Protein AF-A0A3B0TMA7-F1 (afdb_monomer)

Foldseek 3Di:
DDDDADPPDPCRVVSVVVVVVVVVVVVVVVVVVVVVLVVCCVVPPVVSVQVVCCVPVVDRDDPVPPDDDPVNVVVVVVVDDPVVVVVVVVVVVD

Sequence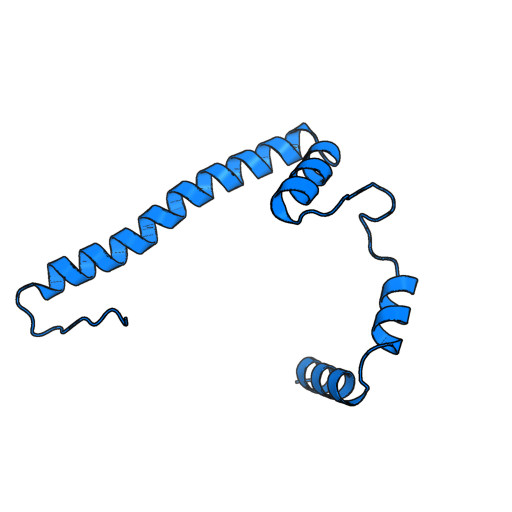 (94 aa):
MVFRLDENDSEFQQKFAGFLQKQQQTTAKVQQVVADILSEVKSEGDKALFELTKRFDNFDLTTKNLRISEQEIEHAYQLCDKEIIGALELAHDR

Nearest PDB structures (foldseek):
  4g09-assembly1_A-2  TM=7.301E-01  e=5.100E-04  Brucella suis 1330
  4g07-assembly1_A-2  TM=7.253E-01  e=1.379E-03  Brucella suis 1330

Organism: NCBI:txid652676

Secondary structure (DSSP, 8-state):
------TTSTTHHHHHHHHHHHHHHHHHHHHHHHHHHHHHHHHHTHHHHHHHHHHHH-----TTTSS--HHHHHHHHHHS-HHHHHHHHHHH--

Structure (mmCIF, N/CA/C/O backbone):
data_AF-A0A3B0TMA7-F1
#
_entry.id   AF-A0A3B0TMA7-F1
#
loop_
_atom_site.group_PDB
_atom_site.id
_atom_site.type_symbol
_atom_site.label_atom_id
_atom_site.label_alt_id
_atom_site.label_comp_id
_atom_site.label_asym_id
_atom_site.label_entity_id
_atom_site.label_seq_id
_atom_site.pdbx_PDB_ins_code
_atom_site.Cartn_x
_atom_site.Cartn_y
_atom_site.Cartn_z
_atom_site.occupancy
_atom_site.B_iso_or_equiv
_atom_site.auth_seq_id
_atom_site.auth_comp_id
_atom_site.auth_asym_id
_atom_site.auth_atom_id
_atom_site.pdbx_PDB_model_num
ATOM 1 N N . MET A 1 1 ? 2.717 7.330 -27.141 1.00 51.06 1 MET A N 1
ATOM 2 C CA . MET A 1 1 ? 3.325 6.707 -28.340 1.00 51.06 1 MET A CA 1
ATOM 3 C C . MET A 1 1 ? 3.649 5.264 -27.984 1.00 51.06 1 MET A C 1
ATOM 5 O O . MET A 1 1 ? 4.228 5.056 -26.927 1.00 51.06 1 MET A O 1
ATOM 9 N N . VAL A 1 2 ? 3.198 4.286 -28.771 1.00 79.44 2 VAL A N 1
ATOM 10 C CA . VAL A 1 2 ? 3.344 2.855 -28.441 1.00 79.44 2 VAL A CA 1
ATOM 11 C C . VAL A 1 2 ? 4.662 2.341 -29.016 1.00 79.44 2 VAL A C 1
ATOM 13 O O . VAL A 1 2 ? 4.977 2.629 -30.169 1.00 79.44 2 VAL A O 1
ATOM 16 N N . PHE A 1 3 ? 5.442 1.610 -28.221 1.00 82.56 3 PHE A N 1
ATOM 17 C CA . PHE A 1 3 ? 6.677 0.988 -28.692 1.00 82.56 3 PHE A CA 1
ATOM 18 C C . PHE A 1 3 ? 6.327 -0.245 -29.538 1.00 82.56 3 PHE A C 1
ATOM 20 O O . PHE A 1 3 ? 5.684 -1.166 -29.040 1.00 82.56 3 PHE A O 1
ATOM 27 N N . ARG A 1 4 ? 6.705 -0.240 -30.822 1.00 87.00 4 ARG A N 1
ATOM 28 C CA . ARG A 1 4 ? 6.429 -1.321 -31.780 1.00 87.00 4 ARG A CA 1
ATOM 29 C C . ARG A 1 4 ? 7.743 -1.945 -32.238 1.00 87.00 4 ARG A C 1
ATOM 31 O O . ARG A 1 4 ? 8.665 -1.223 -32.605 1.00 87.00 4 ARG A O 1
ATOM 38 N N . LEU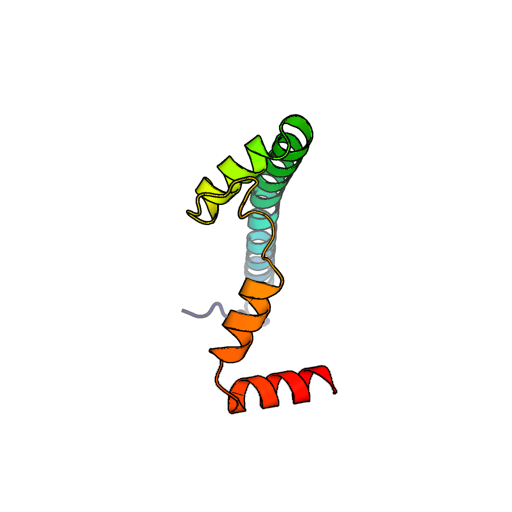 A 1 5 ? 7.793 -3.272 -32.232 1.00 90.75 5 LEU A N 1
ATOM 39 C CA . LEU A 1 5 ? 8.880 -4.073 -32.787 1.00 90.75 5 LEU A CA 1
ATOM 40 C C . LEU A 1 5 ? 8.341 -4.889 -33.965 1.00 90.75 5 LEU A C 1
ATOM 42 O O . LEU A 1 5 ? 7.191 -5.326 -33.930 1.00 90.75 5 LEU A O 1
ATOM 46 N N . ASP A 1 6 ? 9.165 -5.067 -34.991 1.00 92.12 6 ASP A N 1
ATOM 47 C CA . ASP A 1 6 ? 8.888 -5.907 -36.157 1.00 92.12 6 ASP A CA 1
ATOM 48 C C . ASP A 1 6 ? 10.047 -6.890 -36.312 1.00 92.12 6 ASP A C 1
ATOM 50 O O . ASP A 1 6 ? 11.198 -6.465 -36.364 1.00 92.12 6 ASP A O 1
ATOM 54 N N . GLU A 1 7 ? 9.750 -8.186 -36.349 1.00 90.31 7 GLU A N 1
ATOM 55 C CA . GLU A 1 7 ? 10.750 -9.255 -36.461 1.00 90.31 7 GLU A CA 1
ATOM 56 C C . GLU A 1 7 ? 11.502 -9.220 -37.800 1.00 90.31 7 GLU A C 1
ATOM 58 O O . GLU A 1 7 ? 12.641 -9.675 -37.881 1.00 90.31 7 GLU A O 1
ATOM 63 N N . ASN A 1 8 ? 10.899 -8.632 -38.838 1.00 92.75 8 ASN A N 1
ATOM 64 C CA . ASN A 1 8 ? 11.498 -8.544 -40.171 1.00 92.75 8 ASN A CA 1
ATOM 65 C C . ASN A 1 8 ? 12.481 -7.372 -40.320 1.00 92.75 8 ASN A C 1
ATOM 67 O O . ASN A 1 8 ? 13.117 -7.227 -41.365 1.00 92.75 8 ASN A O 1
ATOM 71 N N . ASP A 1 9 ? 12.598 -6.514 -39.306 1.00 92.31 9 ASP A N 1
ATOM 72 C CA . ASP A 1 9 ? 13.577 -5.433 -39.290 1.00 92.31 9 ASP A CA 1
ATOM 73 C C . ASP A 1 9 ? 14.986 -6.007 -39.062 1.00 92.31 9 ASP A C 1
ATOM 75 O O . ASP A 1 9 ? 15.226 -6.749 -38.108 1.00 92.31 9 ASP A O 1
ATOM 79 N N . SER A 1 10 ? 15.955 -5.620 -39.896 1.00 92.56 10 SER A N 1
ATOM 80 C CA . SER A 1 10 ? 17.366 -5.998 -39.728 1.00 92.56 10 SER A CA 1
ATOM 81 C C . SER A 1 10 ? 17.946 -5.595 -38.367 1.00 92.56 10 SER A C 1
ATOM 83 O O . SER A 1 10 ? 18.899 -6.207 -37.891 1.00 92.56 10 SER A O 1
ATOM 85 N N . GLU A 1 11 ? 17.364 -4.583 -37.721 1.00 91.31 11 GLU A N 1
ATOM 86 C CA . GLU A 1 11 ? 17.753 -4.112 -36.391 1.00 91.31 11 GLU A CA 1
ATOM 87 C C . GLU A 1 11 ? 16.910 -4.727 -35.257 1.00 91.31 11 GLU A C 1
ATOM 89 O O . GLU A 1 11 ? 17.091 -4.354 -34.093 1.00 91.31 11 GLU A O 1
ATOM 94 N N . PHE A 1 12 ? 15.992 -5.660 -35.549 1.00 92.44 12 PHE A N 1
ATOM 95 C CA . PHE A 1 12 ? 15.067 -6.243 -34.568 1.00 92.44 12 PHE A CA 1
ATOM 96 C C . PHE A 1 12 ? 15.786 -6.776 -33.329 1.00 92.44 12 PHE A C 1
ATOM 98 O O . PHE A 1 12 ? 15.437 -6.402 -32.211 1.00 92.44 12 PHE A O 1
ATOM 105 N N . GLN A 1 13 ? 16.827 -7.595 -33.516 1.00 91.88 13 GLN A N 1
ATOM 106 C CA . GLN A 1 13 ? 17.571 -8.205 -32.409 1.00 91.88 13 GLN A CA 1
ATOM 107 C C . GLN A 1 13 ? 18.169 -7.146 -31.472 1.00 91.88 13 GLN A C 1
ATOM 109 O O . GLN A 1 13 ? 18.089 -7.270 -30.250 1.00 91.88 13 GLN A O 1
ATOM 114 N N . GLN A 1 14 ? 18.697 -6.055 -32.032 1.00 91.31 14 GLN A N 1
ATOM 115 C CA . GLN A 1 14 ? 19.259 -4.952 -31.258 1.00 91.31 14 GLN A CA 1
ATOM 116 C C . GLN A 1 14 ? 18.167 -4.152 -30.531 1.00 91.31 14 GLN A C 1
ATOM 118 O O . GLN A 1 14 ? 18.306 -3.848 -29.343 1.00 91.31 14 GLN A O 1
ATOM 123 N N . LYS A 1 15 ? 17.059 -3.835 -31.216 1.00 90.19 15 LYS A N 1
ATOM 124 C CA . LYS A 1 15 ? 15.919 -3.094 -30.647 1.00 90.19 15 LYS A CA 1
ATOM 125 C C . LYS A 1 15 ? 15.220 -3.889 -29.540 1.00 90.19 15 LYS A C 1
ATOM 127 O O . LYS A 1 15 ? 14.870 -3.317 -28.507 1.00 90.19 15 LYS A O 1
ATOM 132 N N . PHE A 1 16 ? 15.066 -5.199 -29.721 1.00 89.25 16 PHE A N 1
ATOM 133 C CA . PHE A 1 16 ? 14.482 -6.114 -28.744 1.00 89.25 16 PHE A CA 1
ATOM 134 C C . PHE A 1 16 ? 15.386 -6.297 -27.520 1.00 89.25 16 PHE A C 1
ATOM 136 O O . PHE A 1 16 ? 14.924 -6.125 -26.392 1.00 89.25 16 PHE A O 1
ATOM 143 N N . ALA A 1 17 ? 16.688 -6.534 -27.713 1.00 89.00 17 ALA A N 1
ATOM 144 C CA . ALA A 1 17 ? 17.640 -6.618 -26.604 1.00 89.00 17 ALA A CA 1
ATOM 145 C C . ALA A 1 17 ? 17.677 -5.318 -25.778 1.00 89.00 17 ALA A C 1
ATOM 147 O O . ALA A 1 17 ? 17.630 -5.360 -24.548 1.00 89.00 17 ALA A O 1
ATOM 148 N N . GLY A 1 18 ? 17.678 -4.155 -26.441 1.00 87.69 18 GLY A N 1
ATOM 149 C CA . GLY A 1 18 ? 17.609 -2.855 -25.769 1.00 87.69 18 GLY A CA 1
ATOM 150 C C . GLY A 1 18 ? 16.300 -2.634 -25.000 1.00 87.69 18 GLY A C 1
ATOM 151 O O . GLY A 1 18 ? 16.307 -2.016 -23.935 1.00 87.69 18 GLY A O 1
ATOM 152 N N . PHE A 1 19 ? 15.176 -3.158 -25.494 1.00 85.50 19 PHE A N 1
ATOM 153 C CA . PHE A 1 19 ? 13.896 -3.127 -24.782 1.00 85.50 19 PHE A CA 1
ATOM 154 C C . PHE A 1 19 ? 13.925 -3.978 -23.504 1.00 85.50 19 PHE A C 1
ATOM 156 O O . PHE A 1 19 ? 13.543 -3.488 -22.440 1.00 85.50 19 PHE A O 1
ATOM 163 N N . LEU A 1 20 ? 14.448 -5.205 -23.576 1.00 84.75 20 LEU A N 1
ATOM 164 C CA . LEU A 1 20 ? 14.574 -6.087 -22.410 1.00 84.75 20 LEU A CA 1
ATOM 165 C C . LEU A 1 20 ? 15.525 -5.515 -21.347 1.00 84.75 20 LEU A C 1
ATOM 167 O O . LEU A 1 20 ? 15.222 -5.546 -20.154 1.00 84.75 20 LEU A O 1
ATOM 171 N N . GLN A 1 21 ? 16.650 -4.925 -21.762 1.00 80.94 21 GLN A N 1
ATOM 172 C CA . GLN A 1 21 ? 17.611 -4.317 -20.833 1.00 80.94 21 GLN A CA 1
ATOM 173 C C . GLN A 1 21 ? 17.030 -3.119 -20.070 1.00 80.94 21 GLN A C 1
ATOM 175 O O . GLN A 1 21 ? 17.322 -2.946 -18.885 1.00 80.94 21 GLN A O 1
ATOM 180 N N . LYS A 1 22 ? 16.166 -2.312 -20.705 1.00 72.00 22 LYS A N 1
ATOM 181 C CA . LYS A 1 22 ? 15.470 -1.208 -20.021 1.00 72.00 22 LYS A CA 1
ATOM 182 C C . LYS A 1 22 ? 14.609 -1.700 -18.858 1.00 72.00 22 LYS A C 1
ATOM 184 O O . LYS A 1 22 ? 14.540 -1.023 -17.836 1.00 72.00 22 LYS A O 1
ATOM 189 N N . GLN A 1 23 ? 13.986 -2.871 -18.990 1.00 66.44 23 GLN A N 1
ATOM 190 C CA . GLN A 1 23 ? 13.196 -3.463 -17.911 1.00 66.44 23 GLN A CA 1
ATOM 191 C C . GLN A 1 23 ? 14.083 -3.873 -16.723 1.00 66.44 23 GLN A C 1
ATOM 193 O O . GLN A 1 23 ? 13.727 -3.616 -15.576 1.00 66.44 23 GLN A O 1
ATOM 198 N N . GLN A 1 24 ? 15.267 -4.432 -16.991 1.00 62.94 24 GLN A N 1
ATOM 199 C CA . GLN A 1 24 ? 16.193 -4.913 -15.957 1.00 62.94 24 GLN A CA 1
ATOM 200 C C . GLN A 1 24 ? 16.854 -3.784 -15.147 1.00 62.94 24 GLN A C 1
ATOM 202 O O . GLN A 1 24 ? 17.085 -3.931 -13.947 1.00 62.94 24 GLN A O 1
ATOM 207 N N . GLN A 1 25 ? 17.142 -2.635 -15.767 1.00 61.53 25 GLN A N 1
ATOM 208 C CA . GLN A 1 25 ? 17.804 -1.514 -15.082 1.00 61.53 25 GLN A CA 1
ATOM 209 C C . GLN A 1 25 ? 16.934 -0.854 -14.001 1.00 61.53 25 GLN A C 1
ATOM 211 O O . GLN A 1 25 ? 17.462 -0.376 -12.993 1.00 61.53 25 GLN A O 1
ATOM 216 N N . THR A 1 26 ? 15.611 -0.840 -14.173 1.00 63.69 26 THR A N 1
ATOM 217 C CA . THR A 1 26 ? 14.682 -0.326 -13.154 1.00 63.69 26 THR A CA 1
ATOM 218 C C . THR A 1 26 ? 14.687 -1.209 -11.904 1.00 63.69 26 THR A C 1
ATOM 220 O O . THR A 1 26 ? 14.662 -0.693 -10.788 1.00 63.69 26 THR A O 1
ATOM 223 N N . THR A 1 27 ? 14.809 -2.528 -12.072 1.00 70.69 27 THR A N 1
ATOM 224 C CA . THR A 1 27 ? 14.798 -3.496 -10.968 1.00 70.69 27 THR A CA 1
ATOM 225 C C . THR A 1 27 ? 15.964 -3.294 -10.000 1.00 70.69 27 THR A C 1
ATOM 227 O O . THR A 1 27 ? 15.753 -3.292 -8.791 1.00 70.69 27 THR A O 1
ATOM 230 N N . ALA A 1 28 ? 17.178 -3.047 -10.506 1.00 72.50 28 ALA A N 1
ATOM 231 C CA . ALA A 1 28 ? 18.368 -2.904 -9.660 1.00 72.50 28 ALA A CA 1
ATOM 232 C C . ALA A 1 28 ? 18.313 -1.667 -8.743 1.00 72.50 28 ALA A C 1
ATOM 234 O O . ALA A 1 28 ? 18.723 -1.728 -7.586 1.00 72.50 28 ALA A O 1
ATOM 235 N N . LYS A 1 29 ? 17.769 -0.543 -9.231 1.00 76.50 29 LYS A N 1
ATOM 236 C CA . LYS A 1 29 ? 17.626 0.678 -8.418 1.00 76.50 29 LYS A CA 1
ATOM 237 C C . LYS A 1 29 ? 16.595 0.502 -7.306 1.00 76.50 29 LYS A C 1
ATOM 239 O O . LYS A 1 29 ? 16.835 0.924 -6.181 1.00 76.50 29 LYS A O 1
ATOM 244 N N . VAL A 1 30 ? 15.471 -0.141 -7.618 1.00 88.06 30 VAL A N 1
ATOM 245 C CA . VAL A 1 30 ? 14.425 -0.440 -6.630 1.00 88.06 30 VAL A CA 1
ATOM 246 C C . VAL A 1 30 ? 14.944 -1.416 -5.577 1.00 88.06 30 VAL A C 1
ATOM 248 O O . VAL A 1 30 ? 14.666 -1.241 -4.395 1.00 88.06 30 VAL A O 1
ATOM 251 N N . GLN A 1 31 ? 15.752 -2.398 -5.981 1.00 91.06 31 GLN A N 1
ATOM 252 C CA . GLN A 1 31 ? 16.316 -3.387 -5.069 1.00 91.06 31 GLN A CA 1
ATOM 253 C C . GLN A 1 31 ? 17.137 -2.749 -3.941 1.00 91.06 31 GLN A C 1
ATOM 255 O O . GLN A 1 31 ? 16.966 -3.141 -2.789 1.00 91.06 31 GLN A O 1
ATOM 260 N N . GLN A 1 32 ? 17.982 -1.757 -4.248 1.00 91.62 32 GLN A N 1
ATOM 261 C CA . GLN A 1 32 ? 18.762 -1.070 -3.215 1.00 91.62 32 GLN A CA 1
ATOM 262 C C . GLN A 1 32 ? 17.856 -0.304 -2.242 1.00 91.62 32 GLN A C 1
ATOM 264 O O . GLN A 1 32 ? 17.998 -0.457 -1.036 1.00 91.62 32 GLN A O 1
ATOM 269 N N . VAL A 1 33 ? 16.872 0.443 -2.756 1.00 93.56 33 VAL A N 1
ATOM 270 C CA . VAL A 1 33 ? 15.932 1.207 -1.914 1.00 93.56 33 VAL A CA 1
ATOM 271 C C . VAL A 1 33 ? 15.158 0.287 -0.967 1.00 93.56 33 VAL A C 1
ATOM 273 O O . VAL A 1 33 ? 14.994 0.601 0.207 1.00 93.56 33 VAL A O 1
ATOM 276 N N . VAL A 1 34 ? 14.705 -0.870 -1.456 1.00 96.25 34 VAL A N 1
ATOM 277 C CA . VAL A 1 34 ? 14.005 -1.858 -0.625 1.00 96.25 34 VAL A CA 1
ATOM 278 C C . VAL A 1 34 ? 14.938 -2.459 0.428 1.00 96.25 34 VAL A C 1
ATOM 280 O O . VAL A 1 34 ? 14.521 -2.637 1.569 1.00 96.25 34 VAL A O 1
ATOM 283 N N . ALA A 1 35 ? 16.194 -2.754 0.078 1.00 96.56 35 ALA A N 1
ATOM 284 C CA . ALA A 1 35 ? 17.177 -3.257 1.037 1.00 96.56 35 ALA A CA 1
ATOM 285 C C . ALA A 1 35 ? 17.431 -2.253 2.175 1.00 96.56 35 ALA A C 1
ATOM 287 O O . ALA A 1 35 ? 17.485 -2.657 3.338 1.00 96.56 35 ALA A O 1
ATOM 288 N N . ASP A 1 36 ? 17.512 -0.962 1.849 1.00 96.19 36 ASP A N 1
ATOM 289 C CA . ASP A 1 36 ? 17.694 0.111 2.828 1.00 96.19 36 ASP A CA 1
ATOM 290 C C . ASP A 1 36 ? 16.464 0.227 3.749 1.00 96.19 36 ASP A C 1
ATOM 292 O O . ASP A 1 36 ? 16.615 0.190 4.970 1.00 96.19 36 ASP A O 1
ATOM 296 N N . ILE A 1 37 ? 15.245 0.227 3.188 1.00 97.81 37 ILE A N 1
ATOM 297 C CA . ILE A 1 37 ? 13.981 0.219 3.955 1.00 97.81 37 ILE A CA 1
ATOM 298 C C . ILE A 1 37 ? 13.928 -0.963 4.931 1.00 97.81 37 ILE A C 1
ATOM 300 O O . ILE A 1 37 ? 13.613 -0.794 6.108 1.00 97.81 37 ILE A O 1
ATOM 304 N N . LEU A 1 38 ? 14.244 -2.174 4.460 1.00 98.06 38 LEU A N 1
ATOM 305 C CA . LEU A 1 38 ? 14.240 -3.372 5.303 1.00 98.06 38 LEU A CA 1
ATOM 306 C C . LEU A 1 38 ? 15.268 -3.273 6.434 1.00 98.06 38 LEU A C 1
ATOM 308 O O . LEU A 1 38 ? 14.983 -3.692 7.557 1.00 98.06 38 LEU A O 1
ATOM 312 N N . SER A 1 39 ? 16.455 -2.733 6.145 1.00 98.12 39 SER A N 1
ATOM 313 C CA . SER A 1 39 ? 17.493 -2.518 7.150 1.00 98.12 39 SER A CA 1
ATOM 314 C C . SER A 1 39 ? 17.038 -1.517 8.212 1.00 98.12 39 SER A C 1
ATOM 316 O O . SER A 1 39 ? 17.149 -1.819 9.399 1.00 98.12 39 SER A O 1
ATOM 318 N N . GLU A 1 40 ? 16.485 -0.373 7.800 1.00 98.06 40 GLU A N 1
ATOM 319 C CA . GLU A 1 40 ? 15.983 0.676 8.698 1.00 98.06 40 GLU A CA 1
ATOM 320 C C . 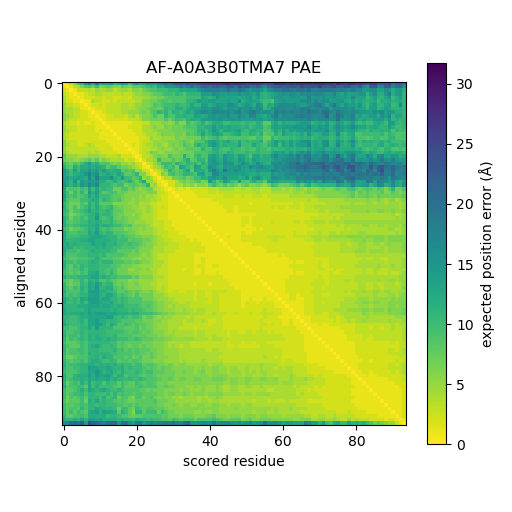GLU A 1 40 ? 14.859 0.162 9.603 1.00 98.06 40 GLU A C 1
ATOM 322 O O . GLU A 1 40 ? 14.926 0.319 10.824 1.00 98.06 40 GLU A O 1
ATOM 327 N N . VAL A 1 41 ? 13.859 -0.525 9.038 1.00 98.12 41 VAL A N 1
ATOM 328 C CA . VAL A 1 41 ? 12.754 -1.104 9.820 1.00 98.12 41 VAL A CA 1
ATOM 329 C C . VAL A 1 41 ? 13.267 -2.167 10.790 1.00 98.12 41 VAL A C 1
ATOM 331 O O . VAL A 1 41 ? 12.824 -2.223 11.935 1.00 98.12 41 VAL A O 1
ATOM 334 N N . LYS A 1 42 ? 14.244 -2.987 10.387 1.00 98.19 42 LYS A N 1
ATOM 335 C CA . LYS A 1 42 ? 14.838 -3.994 11.277 1.00 98.19 42 LYS A CA 1
ATOM 336 C C . LYS A 1 42 ? 15.610 -3.370 12.444 1.00 98.19 42 LYS A C 1
ATOM 338 O O . LYS A 1 42 ? 15.594 -3.941 13.533 1.00 98.19 42 LYS A O 1
ATOM 343 N N . SER A 1 43 ? 16.306 -2.253 12.231 1.00 98.19 43 SER A N 1
ATOM 344 C CA . SER A 1 43 ? 17.090 -1.590 13.281 1.00 98.19 43 SER A CA 1
ATOM 345 C C . SER A 1 43 ? 16.265 -0.668 14.177 1.00 98.19 43 SER A C 1
ATOM 347 O O . SER A 1 43 ? 16.549 -0.583 15.369 1.00 98.19 43 SER A O 1
ATOM 349 N N . GLU A 1 44 ? 15.270 0.028 13.623 1.00 97.69 44 GLU A N 1
ATOM 350 C CA . GLU A 1 44 ? 14.545 1.104 14.316 1.00 97.69 44 GLU A CA 1
ATOM 351 C C . GLU A 1 44 ? 13.062 0.797 14.583 1.00 97.69 44 GLU A C 1
ATOM 353 O O . GLU A 1 44 ? 12.405 1.551 15.304 1.00 97.69 44 GLU A O 1
ATOM 358 N N . GLY A 1 45 ? 12.524 -0.302 14.045 1.00 97.38 45 GLY A N 1
ATOM 359 C CA . GLY A 1 45 ? 11.151 -0.750 14.284 1.00 97.38 45 GLY A CA 1
ATOM 360 C C . GLY A 1 45 ? 10.100 0.291 13.888 1.00 97.38 45 GLY A C 1
ATOM 361 O O . GLY A 1 45 ? 10.178 0.898 12.817 1.00 97.38 45 GLY A O 1
ATOM 362 N N . ASP A 1 46 ? 9.128 0.517 14.777 1.00 97.38 46 ASP A N 1
ATOM 363 C CA . ASP A 1 46 ? 7.994 1.430 14.566 1.00 97.38 46 ASP A CA 1
ATOM 364 C C . ASP A 1 46 ? 8.419 2.858 14.209 1.00 97.38 46 ASP A C 1
ATOM 366 O O . ASP A 1 46 ? 7.735 3.528 13.441 1.00 97.38 46 ASP A O 1
ATOM 370 N N . LYS A 1 47 ? 9.568 3.326 14.715 1.00 97.56 47 LYS A N 1
ATOM 371 C CA . LYS A 1 47 ? 10.078 4.659 14.376 1.00 97.56 47 LYS A CA 1
ATOM 372 C C . LYS A 1 47 ? 10.343 4.775 12.873 1.00 97.56 47 LYS A C 1
ATOM 374 O O . LYS A 1 47 ? 9.855 5.711 12.246 1.00 97.56 47 LYS A O 1
ATOM 379 N N . ALA A 1 48 ? 11.080 3.820 12.300 1.00 98.06 48 ALA A N 1
ATOM 380 C CA . ALA A 1 48 ? 11.318 3.793 10.858 1.00 98.06 48 ALA A CA 1
ATOM 381 C C . ALA A 1 48 ? 10.005 3.615 10.095 1.00 98.06 48 ALA A C 1
ATOM 383 O O . ALA A 1 48 ? 9.782 4.302 9.104 1.00 98.06 48 ALA A O 1
ATOM 384 N N . LEU A 1 49 ? 9.099 2.762 10.580 1.00 97.75 49 LEU A N 1
ATOM 385 C CA . LEU A 1 49 ? 7.798 2.575 9.943 1.00 97.75 49 LEU A CA 1
ATOM 386 C C . LEU A 1 49 ? 7.006 3.890 9.840 1.00 97.75 49 LEU A C 1
ATOM 388 O O . LEU A 1 49 ? 6.470 4.191 8.774 1.00 97.75 49 LEU A O 1
ATOM 392 N N . PHE A 1 50 ? 6.952 4.691 10.908 1.00 98.12 50 PHE A N 1
ATOM 393 C CA . PHE A 1 50 ? 6.219 5.961 10.915 1.00 98.12 50 PHE A CA 1
ATOM 394 C C . PHE A 1 50 ? 6.846 6.995 9.975 1.00 98.12 50 PHE A C 1
ATOM 396 O O . PHE A 1 50 ? 6.130 7.621 9.195 1.00 98.12 50 PHE A O 1
ATOM 403 N N . GLU A 1 51 ? 8.173 7.129 9.988 1.00 97.88 51 GLU A N 1
ATOM 404 C CA . GLU A 1 51 ? 8.891 8.051 9.097 1.00 97.88 51 GLU A CA 1
ATOM 405 C C . GLU A 1 51 ? 8.739 7.659 7.620 1.00 97.88 51 GLU A C 1
ATOM 407 O O . GLU A 1 51 ? 8.473 8.507 6.765 1.00 97.88 51 GLU A O 1
ATOM 412 N N . LEU A 1 52 ? 8.852 6.365 7.306 1.00 97.94 52 LEU A N 1
ATOM 413 C CA . LEU A 1 52 ? 8.705 5.861 5.941 1.00 97.94 52 LEU A CA 1
ATOM 414 C C . LEU A 1 52 ? 7.261 6.000 5.445 1.00 97.94 52 LEU A C 1
ATOM 416 O O . LEU A 1 52 ? 7.061 6.426 4.309 1.00 97.94 52 LEU A O 1
ATOM 420 N N . THR A 1 53 ? 6.265 5.736 6.297 1.00 98.12 53 THR A N 1
ATOM 421 C CA . THR A 1 53 ? 4.842 5.946 5.966 1.00 98.12 53 THR A CA 1
ATOM 422 C C . THR A 1 53 ? 4.558 7.424 5.701 1.00 98.12 53 THR A C 1
ATOM 424 O O . THR A 1 53 ? 3.947 7.778 4.694 1.00 98.12 53 THR A O 1
ATOM 427 N N . LYS A 1 54 ? 5.084 8.328 6.536 1.00 97.94 54 LYS A N 1
ATOM 428 C CA . LYS A 1 54 ? 4.966 9.770 6.297 1.00 97.94 54 LYS A CA 1
ATOM 429 C C . LYS A 1 54 ? 5.620 10.184 4.982 1.00 97.94 54 LYS A C 1
ATOM 431 O O . LYS A 1 54 ? 5.073 11.003 4.251 1.00 97.94 54 LYS A O 1
ATOM 436 N N . ARG A 1 55 ? 6.784 9.619 4.661 1.00 97.31 55 ARG A N 1
ATOM 437 C CA . ARG A 1 55 ? 7.533 9.943 3.443 1.00 97.31 55 ARG A CA 1
ATOM 438 C C . ARG A 1 55 ? 6.854 9.445 2.168 1.00 97.31 55 ARG A C 1
ATOM 440 O O . ARG A 1 55 ? 6.850 10.177 1.181 1.00 97.31 55 ARG A O 1
ATOM 447 N N . PHE A 1 56 ? 6.370 8.205 2.156 1.00 96.81 56 PHE A N 1
ATOM 448 C CA . PHE A 1 56 ? 5.872 7.561 0.938 1.00 96.81 56 PHE A CA 1
ATOM 449 C C . PHE A 1 56 ? 4.360 7.698 0.759 1.00 96.81 56 PHE A C 1
ATOM 451 O O . PHE A 1 56 ? 3.916 7.884 -0.373 1.00 96.81 56 PHE A O 1
ATOM 458 N N . ASP A 1 57 ? 3.604 7.707 1.857 1.00 97.44 57 ASP A N 1
ATOM 459 C CA . ASP A 1 57 ? 2.137 7.738 1.837 1.00 97.44 57 ASP A CA 1
ATOM 460 C C . ASP A 1 57 ? 1.569 9.096 2.276 1.00 97.44 57 ASP A C 1
ATOM 462 O O . ASP A 1 57 ? 0.362 9.320 2.200 1.00 97.44 57 ASP A O 1
ATOM 466 N N . ASN A 1 58 ? 2.430 10.022 2.726 1.00 97.75 58 ASN A N 1
ATOM 467 C CA . ASN A 1 58 ? 2.033 11.324 3.272 1.00 97.75 58 ASN A CA 1
ATOM 468 C C . ASN A 1 58 ? 0.997 11.194 4.407 1.00 97.75 58 ASN A C 1
ATOM 470 O O . ASN A 1 58 ? 0.067 11.995 4.521 1.00 97.75 58 ASN A O 1
ATOM 474 N N . PHE A 1 59 ? 1.159 10.161 5.238 1.00 97.44 59 PHE A N 1
ATOM 475 C CA . PHE A 1 59 ? 0.260 9.834 6.340 1.00 97.44 59 PHE A CA 1
ATOM 476 C C . PHE A 1 59 ? 0.999 9.837 7.683 1.00 97.44 59 PHE A C 1
ATOM 478 O O . PHE A 1 59 ? 2.044 9.204 7.835 1.00 97.44 59 PHE A O 1
ATOM 485 N N . ASP A 1 60 ? 0.445 10.541 8.675 1.00 97.50 60 ASP A N 1
ATOM 486 C CA . ASP A 1 60 ? 0.989 10.588 10.036 1.00 97.50 60 ASP A CA 1
ATOM 487 C C . ASP A 1 60 ? 0.571 9.333 10.829 1.00 97.50 60 ASP A C 1
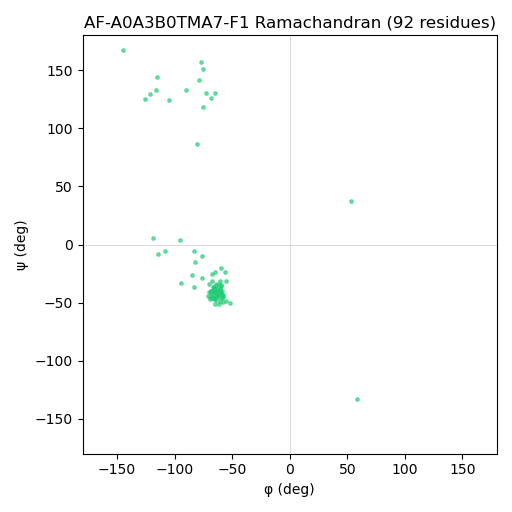ATOM 489 O O . ASP A 1 60 ? -0.442 9.293 11.540 1.00 97.50 60 ASP A O 1
ATOM 493 N N . LEU A 1 61 ? 1.379 8.282 10.688 1.00 97.31 61 LEU A N 1
ATOM 494 C CA . LEU A 1 61 ? 1.217 7.013 11.392 1.00 97.31 61 LEU A CA 1
ATOM 495 C C . LEU A 1 61 ? 1.732 7.109 12.838 1.00 97.31 61 LEU A C 1
ATOM 497 O O . LEU A 1 61 ? 2.746 7.739 13.132 1.00 97.31 61 LEU A O 1
ATOM 501 N N . THR A 1 62 ? 1.023 6.464 13.754 1.00 96.44 62 THR A N 1
ATOM 502 C CA . THR A 1 62 ? 1.310 6.394 15.187 1.00 96.44 62 THR A CA 1
ATOM 503 C C . THR A 1 62 ? 0.923 5.017 15.718 1.00 96.44 62 THR A C 1
ATOM 505 O O . THR A 1 62 ? 0.151 4.283 15.103 1.00 96.44 62 THR A O 1
ATOM 508 N N . THR A 1 63 ? 1.342 4.687 16.937 1.00 95.12 63 THR A N 1
ATOM 509 C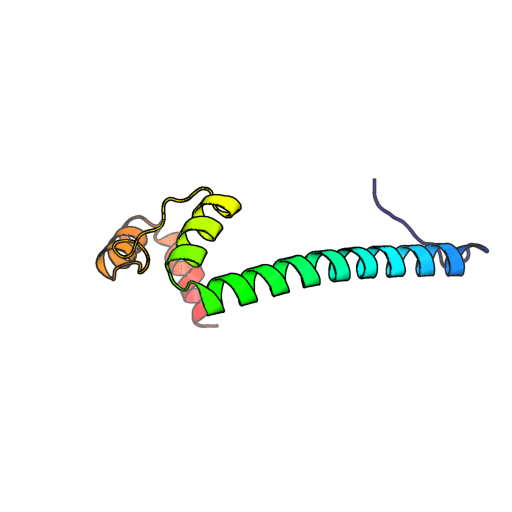 CA . THR A 1 63 ? 0.927 3.437 17.596 1.00 95.12 63 THR A CA 1
ATOM 510 C C . THR A 1 63 ? -0.591 3.317 17.789 1.00 95.12 63 THR A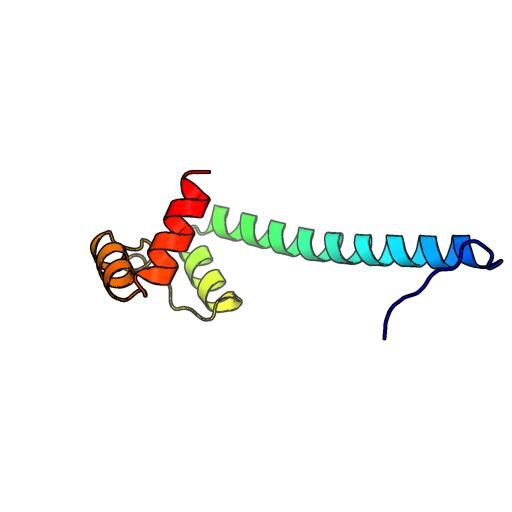 C 1
ATOM 512 O O . THR A 1 63 ? -1.097 2.213 17.961 1.00 95.12 63 THR A O 1
ATOM 515 N N . LYS A 1 64 ? -1.332 4.434 17.754 1.00 94.88 64 LYS A N 1
ATOM 516 C CA . LYS A 1 64 ? -2.788 4.465 17.960 1.00 94.88 64 LYS A CA 1
ATOM 517 C C . LYS A 1 64 ? -3.598 4.190 16.694 1.00 94.88 64 LYS A C 1
ATOM 519 O O . LYS A 1 64 ? -4.733 3.754 16.820 1.00 94.88 64 LYS A O 1
ATOM 524 N N . ASN A 1 65 ? -3.045 4.466 15.513 1.00 95.44 65 ASN A N 1
ATOM 525 C CA . ASN A 1 65 ? -3.727 4.308 14.220 1.00 95.44 65 ASN A CA 1
ATOM 526 C C . ASN A 1 65 ? -3.021 3.301 13.295 1.00 95.44 65 ASN A C 1
ATOM 528 O O . ASN A 1 65 ? -3.428 3.134 12.152 1.00 95.44 65 ASN A O 1
ATOM 532 N N . LEU A 1 66 ? -1.985 2.614 13.792 1.00 95.69 66 LEU A N 1
ATOM 533 C CA 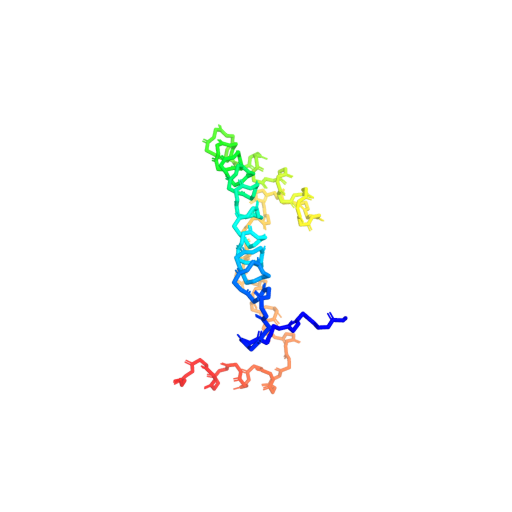. LEU A 1 66 ? -1.291 1.555 13.061 1.00 95.69 66 LEU A CA 1
ATOM 534 C C . LEU A 1 66 ? -2.222 0.390 12.703 1.00 95.69 66 LEU A C 1
ATOM 536 O O . LEU A 1 66 ? -2.118 -0.184 11.622 1.00 95.69 66 LEU A O 1
ATOM 540 N N . ARG A 1 67 ? -3.127 0.031 13.618 1.00 96.31 67 ARG A N 1
ATOM 541 C CA . ARG A 1 67 ? -4.125 -1.017 13.409 1.00 96.31 67 ARG A CA 1
ATOM 542 C C . ARG A 1 67 ? -5.481 -0.375 13.165 1.00 96.31 67 ARG A C 1
ATOM 544 O O . ARG A 1 67 ? -5.976 0.330 14.038 1.00 96.31 67 ARG A O 1
ATOM 551 N N . ILE A 1 68 ? -6.095 -0.712 12.035 1.00 96.88 68 ILE A N 1
ATOM 552 C CA . ILE A 1 68 ? -7.500 -0.399 11.774 1.00 96.88 68 ILE A CA 1
ATOM 553 C C . ILE A 1 68 ? -8.357 -1.246 12.720 1.00 96.88 68 ILE A C 1
ATOM 555 O O . ILE A 1 68 ? -8.190 -2.468 12.812 1.00 96.88 68 ILE A O 1
ATOM 559 N N . SER A 1 69 ? -9.232 -0.588 13.469 1.00 97.00 69 SER A N 1
ATOM 560 C CA . SER A 1 69 ? -10.129 -1.221 14.428 1.00 97.00 69 SER A CA 1
ATOM 561 C C . SER A 1 69 ? -11.312 -1.907 13.743 1.00 97.00 69 SER A C 1
ATOM 563 O O . SER A 1 69 ? -11.722 -1.545 12.642 1.00 97.00 69 SER A O 1
ATOM 565 N N . GLU A 1 70 ? -11.906 -2.889 14.423 1.00 97.62 70 GLU A N 1
ATOM 566 C CA . GLU A 1 70 ? -13.126 -3.553 13.939 1.00 97.62 70 GLU A CA 1
ATOM 567 C C . GLU A 1 70 ? -14.271 -2.553 13.762 1.00 97.62 70 GLU A C 1
ATOM 569 O O . GLU A 1 70 ? -15.038 -2.653 12.811 1.00 97.62 70 GLU A O 1
ATOM 574 N N . GLN A 1 71 ? -14.345 -1.542 14.632 1.00 97.81 71 GLN A N 1
ATOM 575 C CA . GLN A 1 71 ? -15.348 -0.487 14.543 1.00 97.81 71 GLN A CA 1
ATOM 576 C C . GLN A 1 71 ? -15.173 0.369 13.283 1.00 97.81 71 GLN A C 1
ATOM 578 O O . GLN A 1 71 ? -16.164 0.717 12.648 1.00 97.81 71 GLN A O 1
ATOM 583 N N . GLU A 1 72 ? -13.935 0.706 12.909 1.00 97.69 72 GLU A N 1
ATOM 584 C CA . GLU A 1 72 ? -13.657 1.447 11.671 1.00 97.69 72 GLU A CA 1
ATOM 585 C C . GLU A 1 72 ? -14.031 0.630 10.433 1.00 97.69 72 GLU A C 1
ATOM 587 O O . GLU A 1 72 ? -14.601 1.183 9.494 1.00 97.69 72 GLU A O 1
ATOM 592 N N . ILE A 1 73 ? -13.764 -0.679 10.450 1.00 97.75 73 ILE A N 1
ATOM 593 C CA . ILE A 1 73 ? -14.122 -1.592 9.356 1.00 97.75 73 ILE A CA 1
ATOM 594 C C . ILE A 1 73 ? -15.644 -1.695 9.215 1.00 97.75 73 ILE A C 1
ATOM 596 O O . ILE A 1 73 ? -16.168 -1.495 8.122 1.00 97.75 73 ILE A O 1
ATOM 600 N N . GLU A 1 74 ? -16.355 -1.961 10.312 1.00 97.75 74 GLU A N 1
ATOM 601 C CA . GLU A 1 74 ? -17.820 -2.065 10.337 1.00 97.75 74 GLU A CA 1
ATOM 602 C C . GLU A 1 74 ? -18.471 -0.762 9.855 1.00 97.75 74 GLU A C 1
ATOM 604 O O . GLU A 1 74 ? -19.358 -0.769 9.001 1.00 97.75 74 GLU A O 1
ATOM 609 N N . HIS A 1 75 ? -17.986 0.380 10.350 1.00 98.06 75 HIS A N 1
ATOM 610 C CA . HIS A 1 75 ? -18.478 1.684 9.925 1.00 98.06 75 HIS A CA 1
ATOM 611 C C . HIS A 1 75 ? -18.229 1.930 8.431 1.00 98.06 75 HIS A C 1
ATOM 613 O O . HIS A 1 75 ? -19.131 2.384 7.732 1.00 98.06 75 HIS A O 1
ATOM 619 N N . ALA A 1 76 ? -17.042 1.593 7.915 1.00 97.44 76 ALA A N 1
ATOM 620 C CA . ALA A 1 76 ? -16.745 1.717 6.491 1.00 97.44 76 ALA A CA 1
ATOM 621 C C . ALA A 1 76 ? -17.655 0.823 5.635 1.00 97.44 76 ALA A C 1
ATOM 623 O O . ALA A 1 76 ? -18.183 1.291 4.629 1.00 97.44 76 ALA A O 1
ATOM 624 N N . TYR A 1 77 ? -17.900 -0.420 6.059 1.00 96.81 77 TYR A N 1
ATOM 625 C CA . TYR A 1 77 ? -18.798 -1.349 5.368 1.00 96.81 77 TYR A CA 1
ATOM 626 C C . TYR A 1 77 ? -20.231 -0.797 5.285 1.00 96.81 77 TYR A C 1
ATOM 628 O O . TYR A 1 77 ? -20.858 -0.853 4.230 1.00 96.81 77 TYR A O 1
ATOM 636 N N . GLN A 1 78 ? -20.730 -0.179 6.361 1.00 96.50 78 GLN A N 1
ATOM 637 C CA . GLN A 1 78 ? -22.057 0.450 6.391 1.00 96.50 78 GLN A CA 1
ATOM 638 C C . GLN A 1 78 ? -22.180 1.686 5.483 1.00 96.50 78 GLN A C 1
ATOM 640 O O . GLN A 1 78 ? -23.288 2.024 5.062 1.00 96.50 78 GLN A O 1
ATOM 645 N N . LEU A 1 79 ? -21.068 2.36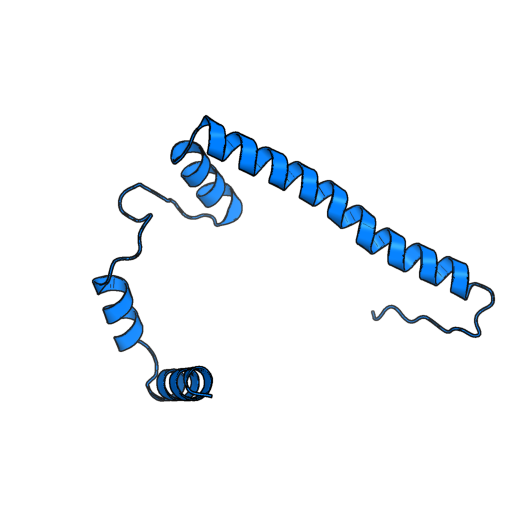5 5.184 1.00 97.44 79 LEU A N 1
ATOM 646 C CA . LEU A 1 79 ? -21.027 3.513 4.271 1.00 97.44 79 LEU A CA 1
ATOM 647 C C . LEU A 1 79 ? -20.949 3.105 2.792 1.00 97.44 79 LEU A C 1
ATOM 649 O O . LEU A 1 79 ? -21.164 3.948 1.919 1.00 97.44 79 LEU A O 1
ATOM 653 N N . CYS A 1 80 ? -20.623 1.846 2.495 1.00 97.25 80 CYS A N 1
ATOM 654 C CA . CYS A 1 80 ? -20.512 1.355 1.128 1.00 97.25 80 CYS A CA 1
ATOM 655 C C . CYS A 1 80 ? -21.883 1.129 0.473 1.00 97.25 80 CYS A C 1
ATOM 657 O O . CYS A 1 80 ? -22.874 0.789 1.121 1.00 97.25 80 CYS A O 1
ATOM 659 N N . ASP A 1 81 ? -21.925 1.273 -0.854 1.00 98.12 81 ASP A N 1
ATOM 660 C CA . ASP A 1 81 ? -23.102 0.919 -1.645 1.00 98.12 81 ASP A CA 1
ATOM 661 C C . ASP A 1 81 ? -23.352 -0.595 -1.575 1.00 98.12 81 ASP A C 1
ATOM 663 O O . ASP A 1 81 ? -22.454 -1.403 -1.828 1.00 98.12 81 ASP A O 1
ATOM 667 N N . LYS A 1 82 ? -24.593 -0.980 -1.269 1.00 97.06 82 LYS A N 1
ATOM 668 C CA . LYS A 1 82 ? -25.014 -2.380 -1.170 1.00 97.06 82 LYS A CA 1
ATOM 669 C C . LYS A 1 82 ? -24.843 -3.136 -2.483 1.00 97.06 82 LYS A C 1
ATOM 671 O O . LYS A 1 82 ? -24.575 -4.333 -2.444 1.00 97.06 82 LYS A O 1
ATOM 676 N N . GLU A 1 83 ? -24.977 -2.468 -3.627 1.00 97.88 83 GLU A N 1
ATOM 677 C CA . GLU A 1 83 ? -24.748 -3.098 -4.930 1.00 97.88 83 GLU A CA 1
ATOM 678 C C . GLU A 1 83 ? -23.269 -3.460 -5.120 1.00 97.88 83 GLU A C 1
ATOM 680 O O . GLU A 1 83 ? -22.954 -4.553 -5.592 1.00 97.88 83 GLU A O 1
ATOM 685 N N . ILE A 1 84 ? -22.356 -2.583 -4.685 1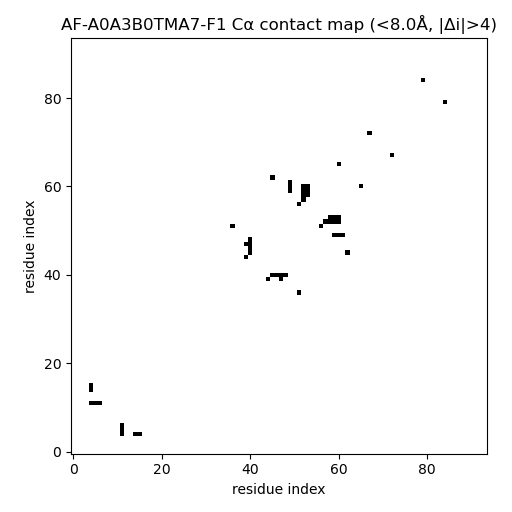.00 97.50 84 ILE A N 1
ATOM 686 C CA . ILE A 1 84 ? -20.909 -2.838 -4.722 1.00 97.50 84 ILE A CA 1
ATOM 687 C C . ILE A 1 84 ? -20.542 -3.963 -3.754 1.00 97.50 84 ILE A C 1
ATOM 689 O O . ILE A 1 84 ? -19.800 -4.868 -4.130 1.00 97.50 84 ILE A O 1
ATOM 693 N N . ILE A 1 85 ? -21.080 -3.933 -2.533 1.00 97.94 85 ILE A N 1
ATOM 694 C CA . ILE A 1 85 ? -20.875 -5.002 -1.551 1.00 97.94 85 ILE A CA 1
ATOM 695 C C . ILE A 1 85 ? -21.347 -6.348 -2.110 1.00 97.94 85 ILE A C 1
ATOM 697 O O . ILE A 1 85 ? -20.567 -7.296 -2.125 1.00 97.94 85 ILE A O 1
ATOM 701 N N . GLY A 1 86 ? -22.558 -6.418 -2.671 1.00 97.44 86 GLY A N 1
ATOM 702 C CA . GLY A 1 86 ? -23.073 -7.649 -3.275 1.00 97.44 86 GLY A CA 1
ATOM 703 C C . GLY A 1 86 ? -22.227 -8.148 -4.455 1.00 97.44 86 GLY A C 1
ATOM 704 O O . GLY A 1 86 ? -22.065 -9.354 -4.636 1.00 97.44 86 GLY A O 1
ATOM 705 N N . ALA A 1 87 ? -21.638 -7.243 -5.245 1.00 97.75 87 ALA A N 1
ATOM 706 C CA . ALA A 1 87 ? -20.714 -7.615 -6.316 1.00 97.75 87 ALA A CA 1
ATOM 707 C C . ALA A 1 87 ? -19.390 -8.193 -5.781 1.00 97.75 87 ALA A C 1
ATOM 709 O O . ALA A 1 87 ? -18.877 -9.161 -6.346 1.00 97.75 87 ALA A O 1
ATOM 710 N N . LEU A 1 88 ? -18.849 -7.628 -4.696 1.00 97.56 88 LEU A N 1
ATOM 711 C CA . LEU A 1 88 ? -17.643 -8.136 -4.035 1.00 97.56 88 LEU A CA 1
ATOM 712 C C . LEU A 1 88 ? -17.894 -9.489 -3.357 1.00 97.56 88 LEU A C 1
ATOM 714 O O . LEU A 1 88 ? -17.061 -10.381 -3.488 1.00 97.56 88 LEU A O 1
ATOM 718 N N . GLU A 1 89 ? -19.042 -9.671 -2.702 1.00 97.19 89 GLU A N 1
ATOM 719 C CA . GLU A 1 89 ? -19.453 -10.951 -2.103 1.00 97.19 89 GLU A CA 1
ATOM 720 C C . GLU A 1 89 ? -19.581 -12.046 -3.169 1.00 97.19 89 GLU A C 1
ATOM 722 O O . GLU A 1 89 ? -19.012 -13.126 -3.026 1.00 97.19 89 GLU A O 1
ATOM 727 N N . LEU A 1 90 ? -20.216 -11.741 -4.305 1.00 98.00 90 LEU A N 1
ATOM 728 C CA . LEU A 1 90 ? -20.310 -12.680 -5.424 1.00 98.00 90 LEU A CA 1
ATOM 729 C C . LEU A 1 90 ? -18.940 -13.082 -5.992 1.00 98.00 90 LEU A C 1
ATOM 731 O O . LEU A 1 90 ? -18.781 -14.221 -6.429 1.00 98.00 90 LEU A O 1
ATOM 735 N N . ALA A 1 91 ? -17.987 -12.145 -6.043 1.00 97.69 91 ALA A N 1
ATOM 736 C CA . ALA A 1 91 ? -16.624 -12.393 -6.513 1.00 97.69 91 ALA A CA 1
ATOM 737 C C . ALA A 1 91 ? -15.763 -13.138 -5.481 1.00 97.69 91 ALA A C 1
ATOM 739 O O . ALA A 1 91 ? -14.849 -13.850 -5.870 1.00 97.69 91 ALA A O 1
ATOM 740 N N . HIS A 1 92 ? -16.037 -12.973 -4.186 1.00 96.88 92 HIS A N 1
ATOM 741 C CA . HIS A 1 92 ? -15.401 -13.740 -3.115 1.00 96.88 92 HIS A CA 1
ATOM 742 C C . HIS A 1 92 ? -15.864 -15.204 -3.118 1.00 96.88 92 HIS A C 1
ATOM 744 O O . HIS A 1 92 ? -15.056 -16.111 -2.931 1.00 96.88 92 HIS A O 1
ATOM 750 N N . ASP A 1 93 ? -17.159 -15.433 -3.340 1.00 96.38 93 ASP A N 1
ATOM 751 C CA . ASP A 1 93 ? -17.771 -16.762 -3.256 1.00 96.38 93 ASP A CA 1
ATOM 752 C C . ASP A 1 93 ? -17.479 -17.670 -4.466 1.00 96.38 93 ASP A C 1
ATOM 754 O O . ASP A 1 93 ? -17.820 -18.857 -4.439 1.00 96.38 93 ASP A O 1
ATOM 758 N N . ARG A 1 94 ? -16.895 -17.132 -5.543 1.00 80.06 94 ARG A N 1
ATOM 759 C CA . ARG A 1 94 ? -16.672 -17.824 -6.822 1.00 80.06 94 ARG A CA 1
ATOM 760 C C . ARG A 1 94 ? -15.207 -17.860 -7.220 1.00 80.06 94 ARG A C 1
ATOM 762 O O . ARG A 1 94 ? -14.788 -18.935 -7.704 1.00 80.06 94 ARG A O 1
#

Mean predicted aligned error: 6.89 Å

Solvent-accessible surface area (backbone atoms only — not comparable to full-atom values): 5688 Å² total; per-residue (Å²): 138,84,92,82,86,54,87,87,43,94,57,28,71,60,56,51,52,54,54,56,48,57,60,54,59,56,52,60,60,51,50,52,56,51,53,51,52,53,49,42,35,71,75,50,39,68,61,37,49,28,55,49,38,33,70,75,68,72,37,94,56,43,93,84,64,69,62,84,49,71,66,57,51,54,53,51,58,72,71,48,57,66,68,59,49,53,53,51,51,58,61,70,79,103

InterPro domains:
  IPR012131 Histidinol dehydrogenase [PF00815] (21-93)
  IPR012131 Histidinol dehydrogenase [PTHR21256] (9-93)

pLDDT: mean 92.08, std 9.69, range [51.06, 98.19]

Radius of gyration: 22.82 Å; Cα contacts (8 Å, |Δi|>4): 27; chains: 1; bounding box: 44×29×58 Å